Protein AF-A0A151JIK9-F1 (afdb_monomer_lite)

pLDDT: mean 85.17, std 18.05, range [31.19, 98.25]

Structure (mmCIF, N/CA/C/O backbone):
data_AF-A0A151JIK9-F1
#
_entry.id   AF-A0A151JIK9-F1
#
loop_
_atom_site.group_PDB
_atom_site.id
_atom_site.type_symbol
_atom_site.label_atom_id
_atom_site.label_alt_id
_atom_site.label_comp_id
_atom_site.label_asym_id
_atom_site.label_entity_id
_atom_site.label_seq_id
_atom_site.pdbx_PDB_ins_code
_atom_site.Cartn_x
_atom_site.Cartn_y
_atom_site.Cartn_z
_atom_site.occupancy
_atom_site.B_iso_or_equiv
_atom_site.auth_seq_id
_atom_site.auth_comp_id
_atom_site.auth_asym_id
_atom_site.auth_atom_id
_atom_site.pdbx_PDB_model_num
ATOM 1 N N . MET A 1 1 ? -12.042 2.236 7.592 1.00 96.00 1 MET A N 1
ATOM 2 C CA . MET A 1 1 ? -11.691 1.938 6.186 1.00 96.00 1 MET A CA 1
ATOM 3 C C . MET A 1 1 ? -10.244 1.478 6.072 1.00 96.00 1 MET A C 1
ATOM 5 O O . MET A 1 1 ? -9.379 2.055 6.727 1.00 96.00 1 MET A O 1
ATOM 9 N N . ASN A 1 2 ? -9.983 0.447 5.269 1.00 98.12 2 ASN A N 1
ATOM 10 C CA . ASN A 1 2 ? -8.654 -0.134 5.063 1.00 98.12 2 ASN A CA 1
ATOM 11 C C . ASN A 1 2 ? -8.070 0.315 3.721 1.00 98.12 2 ASN A C 1
ATOM 13 O O . ASN A 1 2 ? -8.796 0.429 2.735 1.00 98.12 2 ASN A O 1
ATOM 17 N N . VAL A 1 3 ? -6.765 0.573 3.676 1.00 98.25 3 VAL A N 1
ATOM 18 C CA . VAL A 1 3 ? -6.078 1.060 2.472 1.00 98.25 3 VAL A CA 1
ATOM 19 C C . VAL A 1 3 ? -4.940 0.119 2.124 1.00 98.25 3 VAL A C 1
ATOM 21 O O . VAL A 1 3 ? -4.062 -0.115 2.947 1.00 98.25 3 VAL A O 1
ATOM 24 N N . PHE A 1 4 ? -4.936 -0.374 0.891 1.00 98.06 4 PHE A N 1
ATOM 25 C CA . PHE A 1 4 ? -3.901 -1.240 0.345 1.00 98.06 4 PHE A CA 1
ATOM 26 C C . PHE A 1 4 ? -3.132 -0.475 -0.716 1.00 98.06 4 PHE A C 1
ATOM 28 O O . PHE A 1 4 ? -3.723 0.013 -1.676 1.00 98.06 4 PHE A O 1
ATOM 35 N N . LEU A 1 5 ? -1.821 -0.350 -0.548 1.00 97.12 5 LEU A N 1
ATOM 36 C CA . LEU A 1 5 ? -0.960 0.316 -1.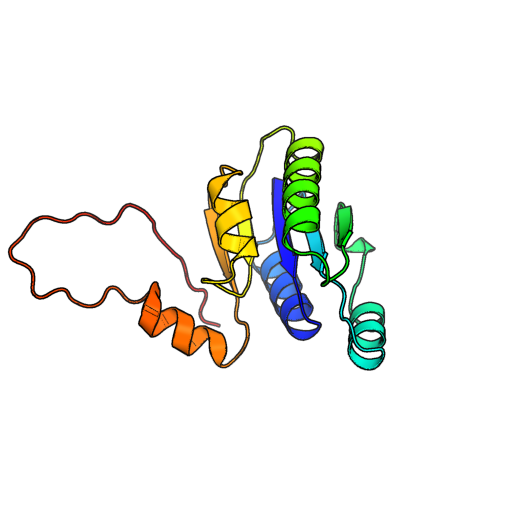512 1.00 97.12 5 LEU A CA 1
ATOM 37 C C . LEU A 1 5 ? -0.099 -0.708 -2.238 1.00 97.12 5 LEU A C 1
ATOM 39 O O . LEU A 1 5 ? 0.722 -1.385 -1.626 1.00 97.12 5 LEU A O 1
ATOM 43 N N . VAL A 1 6 ? -0.278 -0.774 -3.553 1.00 95.69 6 VAL A N 1
ATOM 44 C CA . VAL A 1 6 ? 0.368 -1.759 -4.415 1.00 95.69 6 VAL A CA 1
ATOM 45 C C . VAL A 1 6 ? 1.014 -1.058 -5.600 1.00 95.69 6 VAL A C 1
ATOM 47 O O . VAL A 1 6 ? 0.432 -0.180 -6.240 1.00 95.69 6 VAL A O 1
ATOM 50 N N . THR A 1 7 ? 2.237 -1.465 -5.907 1.00 93.31 7 THR A N 1
ATOM 51 C CA . THR A 1 7 ? 3.071 -0.902 -6.971 1.00 93.31 7 THR A CA 1
ATOM 52 C C . THR A 1 7 ? 3.628 -1.957 -7.914 1.00 93.31 7 THR A C 1
ATOM 54 O O . THR A 1 7 ? 4.365 -1.596 -8.824 1.00 93.31 7 THR A O 1
ATOM 57 N N . SER A 1 8 ? 3.315 -3.242 -7.737 1.00 92.62 8 SER A N 1
ATOM 58 C CA . SER A 1 8 ? 3.752 -4.313 -8.636 1.00 92.62 8 SER A CA 1
ATOM 59 C C . SER A 1 8 ? 2.744 -5.473 -8.664 1.00 92.62 8 SER A C 1
ATOM 61 O O . SER A 1 8 ? 1.952 -5.620 -7.731 1.00 92.62 8 SER A O 1
ATOM 63 N N . PRO A 1 9 ? 2.740 -6.301 -9.726 1.00 93.00 9 PRO A N 1
ATOM 64 C CA . PRO A 1 9 ? 1.875 -7.479 -9.821 1.00 93.00 9 PRO A CA 1
ATOM 65 C C . PRO A 1 9 ? 1.996 -8.450 -8.636 1.00 93.00 9 PRO A C 1
ATOM 67 O O . PRO A 1 9 ? 0.984 -8.939 -8.148 1.00 93.00 9 PRO A O 1
ATOM 70 N N . PHE A 1 10 ? 3.209 -8.706 -8.138 1.00 92.38 10 PHE A N 1
ATOM 71 C CA . PHE A 1 10 ? 3.405 -9.607 -6.997 1.00 92.38 10 PHE A CA 1
ATOM 72 C C . PHE A 1 10 ? 2.924 -8.988 -5.685 1.00 92.38 10 PHE A C 1
ATOM 74 O O . PHE A 1 10 ? 2.239 -9.656 -4.918 1.00 92.38 10 PHE A O 1
ATOM 81 N N . GLN A 1 11 ? 3.144 -7.684 -5.489 1.00 94.25 11 GLN A N 1
ATOM 82 C CA . GLN A 1 11 ? 2.572 -6.966 -4.348 1.00 94.25 11 GLN A CA 1
ATOM 83 C C . GLN A 1 11 ? 1.038 -7.032 -4.341 1.00 94.25 11 GLN A C 1
ATOM 85 O O . GLN A 1 11 ? 0.442 -7.069 -3.270 1.00 94.25 11 GLN A O 1
ATOM 90 N N . TYR A 1 12 ? 0.379 -7.061 -5.509 1.00 95.81 12 TYR A N 1
ATOM 91 C CA . TYR A 1 12 ? -1.076 -7.244 -5.576 1.00 95.81 12 TYR A CA 1
ATOM 92 C C . TYR A 1 12 ? -1.508 -8.599 -5.006 1.00 95.81 12 TYR A C 1
ATOM 94 O O . TYR A 1 12 ? -2.494 -8.662 -4.275 1.00 95.81 12 TYR A O 1
ATOM 102 N N . ILE A 1 13 ? -0.774 -9.668 -5.326 1.00 95.12 13 ILE A N 1
ATOM 103 C CA . ILE A 1 13 ? -1.066 -11.014 -4.823 1.00 95.12 13 ILE A CA 1
ATOM 104 C C . ILE A 1 13 ? -0.965 -11.013 -3.295 1.00 95.12 13 ILE A C 1
ATOM 106 O O . ILE A 1 13 ? -1.952 -11.331 -2.634 1.00 95.12 13 ILE A O 1
ATOM 110 N N . CYS A 1 14 ? 0.147 -10.521 -2.743 1.00 95.31 14 CYS A N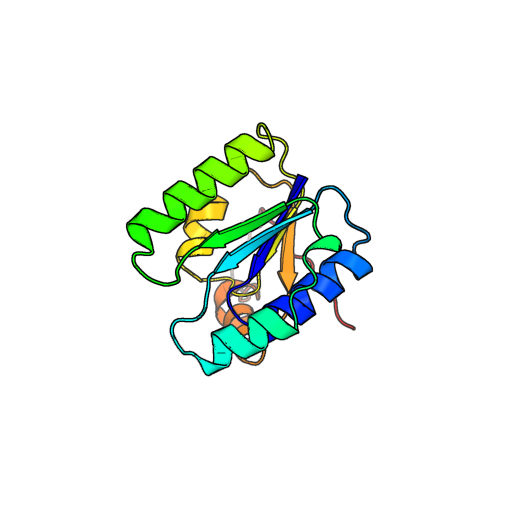 1
ATOM 111 C CA . CYS A 1 14 ? 0.340 -10.417 -1.294 1.00 95.31 14 CYS A CA 1
ATOM 112 C C . CYS A 1 14 ? -0.711 -9.515 -0.622 1.00 95.31 14 CYS A C 1
ATOM 114 O O . CYS A 1 14 ? -1.210 -9.820 0.460 1.00 95.31 14 CYS A O 1
ATOM 116 N N . ALA A 1 15 ? -1.108 -8.416 -1.269 1.00 96.56 15 ALA A N 1
ATOM 117 C CA . ALA A 1 15 ? -2.169 -7.541 -0.775 1.00 96.56 15 ALA A CA 1
ATOM 118 C C . ALA A 1 15 ? -3.532 -8.249 -0.732 1.00 96.56 15 ALA A C 1
ATOM 120 O O . ALA A 1 15 ? -4.282 -8.084 0.230 1.00 96.56 15 ALA A O 1
ATOM 121 N N . ASN A 1 16 ? -3.862 -9.042 -1.754 1.00 96.56 16 ASN A N 1
ATOM 122 C CA . ASN A 1 16 ? -5.109 -9.798 -1.785 1.00 96.56 16 ASN A CA 1
ATOM 123 C C . ASN A 1 16 ? -5.107 -10.938 -0.754 1.00 96.56 16 ASN A C 1
ATOM 125 O O . ASN A 1 16 ? -6.109 -11.149 -0.076 1.00 96.56 16 ASN A O 1
ATOM 129 N N . GLU A 1 17 ? -3.978 -11.623 -0.575 1.00 95.88 17 GLU A N 1
ATOM 130 C CA . GLU A 1 17 ? -3.796 -12.613 0.493 1.00 95.88 17 GLU A CA 1
ATOM 131 C C . GLU A 1 17 ? -3.983 -11.975 1.872 1.00 95.88 17 GLU A C 1
ATOM 133 O O . GLU A 1 17 ? -4.732 -12.498 2.695 1.00 95.88 17 GLU A O 1
ATOM 138 N N . ALA A 1 18 ? -3.392 -10.799 2.106 1.00 96.31 18 ALA A N 1
ATOM 139 C CA . ALA A 1 18 ? -3.580 -10.050 3.343 1.00 96.31 18 ALA A CA 1
ATOM 140 C C . ALA A 1 18 ? -5.051 -9.648 3.554 1.00 96.31 18 ALA A C 1
ATOM 142 O O . ALA A 1 18 ? -5.574 -9.810 4.654 1.00 96.31 18 ALA A O 1
ATOM 143 N N . ARG A 1 19 ? -5.756 -9.185 2.513 1.00 96.94 19 ARG A N 1
ATOM 144 C CA . ARG A 1 19 ? -7.196 -8.873 2.589 1.00 96.94 19 ARG A CA 1
ATOM 145 C C . ARG A 1 19 ? -8.006 -10.073 3.087 1.00 96.94 19 ARG A C 1
ATOM 147 O O . ARG A 1 19 ? -8.847 -9.920 3.973 1.00 96.94 19 ARG A O 1
ATOM 154 N N . VAL A 1 20 ? -7.734 -11.259 2.540 1.00 96.69 20 VAL A N 1
ATOM 155 C CA . VAL A 1 20 ? -8.420 -12.504 2.914 1.00 96.69 20 VAL A CA 1
ATOM 156 C C . VAL A 1 20 ? -8.022 -12.953 4.323 1.00 96.69 20 VAL A C 1
ATOM 158 O O . VAL A 1 20 ? -8.896 -13.221 5.144 1.00 96.69 20 VAL A O 1
ATOM 161 N N . ALA A 1 21 ? -6.725 -12.983 4.637 1.00 96.81 21 ALA A N 1
ATOM 162 C CA . ALA A 1 21 ? -6.204 -13.459 5.919 1.00 96.81 21 ALA A CA 1
ATOM 163 C C . ALA A 1 21 ? -6.652 -12.593 7.108 1.00 96.81 21 ALA A C 1
ATOM 165 O O . ALA A 1 21 ? -6.976 -13.116 8.171 1.00 96.81 21 ALA A O 1
ATOM 166 N N . TYR A 1 22 ? -6.705 -11.271 6.925 1.00 95.38 22 TYR A N 1
ATOM 167 C CA . TYR A 1 22 ? -7.191 -10.334 7.942 1.00 95.38 22 TYR A CA 1
ATOM 168 C C . TYR A 1 22 ? -8.711 -10.132 7.901 1.00 95.38 22 TYR A C 1
ATOM 170 O O . TYR A 1 22 ? -9.230 -9.355 8.703 1.00 95.38 22 TYR A O 1
ATOM 178 N N . GLN A 1 23 ? -9.414 -10.806 6.980 1.00 96.44 23 GLN A N 1
ATOM 179 C CA . GLN A 1 23 ? -10.867 -10.735 6.806 1.00 96.44 23 GLN A CA 1
ATOM 180 C C . GLN A 1 23 ? -11.381 -9.286 6.740 1.00 96.44 23 GLN A C 1
ATOM 182 O O . GLN A 1 23 ? -12.413 -8.943 7.321 1.00 96.44 23 GLN A O 1
ATOM 187 N N . THR A 1 24 ? -10.634 -8.402 6.071 1.00 95.31 24 THR A N 1
ATOM 188 C CA . THR A 1 24 ? -10.943 -6.971 6.094 1.00 95.31 24 THR A CA 1
ATOM 189 C C . THR A 1 24 ? -12.133 -6.632 5.205 1.00 95.31 24 THR A C 1
ATOM 191 O O . THR A 1 24 ? -12.275 -7.137 4.091 1.00 95.31 24 THR A O 1
ATOM 194 N N . GLN A 1 25 ? -12.961 -5.703 5.680 1.00 94.00 25 GLN A N 1
ATOM 195 C CA . GLN A 1 25 ? -14.075 -5.090 4.949 1.00 94.00 25 GLN A CA 1
ATOM 196 C C . GLN A 1 25 ? -13.739 -3.618 4.640 1.00 94.00 25 GLN A C 1
ATOM 198 O O . GLN A 1 25 ? -12.786 -3.074 5.203 1.00 94.00 25 GLN A O 1
ATOM 203 N N . ASP A 1 26 ? -14.497 -2.959 3.760 1.00 96.06 26 ASP A N 1
ATOM 204 C CA . ASP A 1 26 ? -14.292 -1.548 3.378 1.00 96.06 26 ASP A CA 1
ATOM 205 C C . ASP A 1 26 ? -12.859 -1.248 2.907 1.00 96.06 26 ASP A C 1
ATOM 207 O O . ASP A 1 26 ? -12.122 -0.449 3.502 1.00 96.06 26 ASP A O 1
ATOM 211 N N . ASN A 1 27 ? -12.449 -1.938 1.841 1.00 97.88 27 ASN A N 1
ATOM 212 C CA . ASN A 1 27 ? -11.080 -1.917 1.336 1.00 97.88 27 ASN A CA 1
ATOM 213 C C . ASN A 1 27 ? -10.941 -0.997 0.116 1.00 97.88 27 ASN A C 1
ATOM 215 O O . ASN A 1 27 ? -11.560 -1.237 -0.925 1.00 97.88 27 ASN A O 1
ATOM 219 N N . ILE A 1 28 ? -10.068 0.006 0.217 1.00 98.06 28 ILE A N 1
ATOM 220 C CA . ILE A 1 28 ? -9.572 0.769 -0.930 1.00 98.06 28 ILE A CA 1
ATOM 221 C C . ILE A 1 28 ? -8.262 0.144 -1.401 1.00 98.06 28 ILE A C 1
ATOM 223 O O . ILE A 1 28 ? -7.315 0.022 -0.621 1.00 98.06 28 ILE A O 1
ATOM 227 N N . LEU A 1 29 ? -8.174 -0.153 -2.694 1.00 98.25 29 LEU A N 1
ATOM 228 C CA . LEU A 1 29 ? -6.927 -0.500 -3.360 1.00 98.25 29 LEU A CA 1
ATOM 229 C C . LEU A 1 29 ? -6.369 0.715 -4.105 1.00 98.25 29 LEU A C 1
ATOM 231 O O . LEU A 1 29 ? -6.992 1.242 -5.024 1.00 98.25 29 LEU A O 1
ATOM 235 N N . ILE A 1 30 ? -5.164 1.134 -3.739 1.00 97.88 30 ILE A N 1
ATOM 236 C CA . ILE A 1 30 ? -4.371 2.131 -4.453 1.00 97.88 30 ILE A CA 1
ATOM 237 C C . ILE A 1 30 ? -3.371 1.393 -5.341 1.00 97.88 30 ILE A C 1
ATOM 239 O O . ILE A 1 30 ? -2.385 0.836 -4.856 1.00 97.88 30 ILE A O 1
ATOM 243 N N . LEU A 1 31 ? -3.612 1.421 -6.650 1.00 96.44 31 LEU A N 1
ATOM 244 C CA . LEU A 1 31 ? -2.732 0.840 -7.659 1.00 96.44 31 LEU A CA 1
ATOM 245 C C . LEU A 1 31 ? -1.846 1.918 -8.273 1.00 96.44 31 LEU A C 1
ATOM 247 O O . LEU A 1 31 ? -2.323 2.809 -8.978 1.00 96.44 31 LEU A O 1
ATOM 251 N N . ILE A 1 32 ? -0.540 1.806 -8.053 1.00 94.88 32 ILE A N 1
ATOM 252 C CA . ILE A 1 32 ? 0.452 2.575 -8.798 1.00 94.88 32 ILE A CA 1
ATOM 253 C C . ILE A 1 32 ? 0.807 1.793 -10.062 1.00 94.88 32 ILE A C 1
ATOM 255 O O . ILE A 1 32 ? 1.395 0.712 -10.002 1.00 94.88 32 ILE A O 1
ATOM 259 N N . GLU A 1 33 ? 0.430 2.334 -11.215 1.00 92.38 33 GLU A N 1
ATOM 260 C CA . GLU A 1 33 ? 0.586 1.666 -12.505 1.00 92.38 33 GLU A CA 1
ATOM 261 C C . GLU A 1 33 ? 2.055 1.427 -12.861 1.00 92.38 33 GLU A C 1
ATOM 263 O O . GLU A 1 33 ? 2.946 2.145 -12.413 1.00 92.38 33 GLU A O 1
ATOM 268 N N . GLN A 1 34 ? 2.319 0.406 -13.679 1.00 89.62 34 GLN A N 1
ATOM 269 C CA . GLN A 1 34 ? 3.653 0.167 -14.232 1.00 89.62 34 GLN A CA 1
ATOM 270 C C . GLN A 1 34 ? 3.916 1.081 -15.428 1.00 89.62 34 GLN A C 1
ATOM 272 O O . GLN A 1 34 ? 3.002 1.454 -16.160 1.00 89.62 34 GLN A O 1
ATOM 277 N N . ASP A 1 35 ? 5.179 1.430 -15.635 1.00 88.25 35 ASP A N 1
ATOM 278 C CA . ASP A 1 35 ? 5.651 2.220 -16.775 1.00 88.25 35 ASP A CA 1
ATOM 279 C C . ASP A 1 35 ? 5.907 1.374 -18.030 1.00 88.25 35 ASP A C 1
ATOM 281 O O . ASP A 1 35 ? 5.908 1.907 -19.137 1.00 88.25 35 ASP A O 1
ATOM 285 N N . ASN A 1 36 ? 6.083 0.061 -17.871 1.00 89.94 36 ASN A N 1
ATOM 286 C CA . ASN A 1 36 ? 6.351 -0.863 -18.965 1.00 89.94 36 ASN A CA 1
ATOM 287 C C . ASN A 1 36 ? 5.097 -1.674 -19.374 1.00 89.94 36 ASN A C 1
ATOM 289 O O . ASN A 1 36 ? 4.304 -2.065 -18.508 1.00 89.94 36 ASN A O 1
ATOM 293 N N . PRO A 1 37 ? 4.928 -1.992 -20.676 1.00 91.38 37 PRO A N 1
ATOM 294 C CA . PRO A 1 37 ? 3.745 -2.698 -21.180 1.00 91.38 37 PRO A CA 1
ATOM 295 C C . PRO A 1 37 ? 3.525 -4.082 -20.558 1.00 91.38 37 PRO A C 1
ATOM 297 O O . PRO A 1 37 ? 2.385 -4.480 -20.312 1.00 91.38 37 PRO A O 1
ATOM 300 N N . THR A 1 38 ? 4.605 -4.817 -20.276 1.00 92.19 38 THR A N 1
ATOM 301 C CA . THR A 1 38 ? 4.536 -6.156 -19.674 1.00 92.19 38 THR A CA 1
ATOM 302 C C . THR A 1 38 ? 3.904 -6.097 -18.289 1.00 92.19 38 THR A C 1
ATOM 304 O O . THR A 1 38 ? 2.929 -6.801 -18.026 1.00 92.19 38 THR A O 1
ATOM 307 N N . GLY A 1 39 ? 4.395 -5.205 -17.429 1.00 88.88 39 GLY A N 1
ATOM 308 C CA . GLY A 1 39 ? 3.874 -5.005 -16.084 1.00 88.88 39 GLY A CA 1
ATOM 309 C C . GLY A 1 39 ? 2.428 -4.506 -16.080 1.00 88.88 39 GLY A C 1
ATOM 310 O O . GLY A 1 39 ? 1.630 -4.949 -15.258 1.00 88.88 39 GLY A O 1
ATOM 311 N N . GLN A 1 40 ? 2.049 -3.649 -17.035 1.00 91.31 40 GLN A N 1
ATOM 312 C CA . GLN A 1 40 ? 0.655 -3.220 -17.205 1.00 91.31 40 GLN A CA 1
ATOM 313 C C . GLN A 1 40 ? -0.258 -4.391 -17.584 1.00 91.31 40 GLN A C 1
ATOM 315 O O . GLN A 1 40 ? -1.330 -4.555 -16.998 1.00 91.31 40 GLN A O 1
ATOM 320 N N . ARG A 1 41 ? 0.172 -5.235 -18.532 1.00 93.06 41 ARG A N 1
ATOM 321 C CA . ARG A 1 41 ? -0.583 -6.419 -18.961 1.00 93.06 41 ARG A CA 1
ATOM 322 C C . ARG A 1 41 ? -0.750 -7.424 -17.824 1.00 93.06 41 ARG A C 1
ATOM 324 O O . ARG A 1 41 ? -1.854 -7.916 -17.620 1.00 93.06 41 ARG A O 1
ATOM 331 N N . GLN A 1 42 ? 0.322 -7.696 -17.081 1.00 93.25 42 GLN A N 1
ATOM 332 C CA . GLN A 1 42 ? 0.301 -8.588 -15.920 1.00 93.25 42 GLN A CA 1
ATOM 333 C C . GLN A 1 42 ? -0.631 -8.061 -14.829 1.00 93.25 42 GLN A C 1
ATOM 335 O O . GLN A 1 42 ? -1.495 -8.793 -14.359 1.00 93.25 42 GLN A O 1
ATOM 340 N N . MET A 1 43 ? -0.523 -6.776 -14.481 1.00 93.44 43 MET A N 1
ATOM 341 C CA . MET A 1 43 ? -1.406 -6.158 -13.493 1.00 93.44 43 MET A CA 1
ATOM 342 C C . MET A 1 43 ? -2.875 -6.240 -13.926 1.00 93.44 43 MET A C 1
ATOM 344 O O . MET A 1 43 ? -3.732 -6.617 -13.136 1.00 93.44 43 MET A O 1
ATOM 348 N N . LYS A 1 44 ? -3.177 -5.943 -15.196 1.00 92.12 44 LYS A N 1
ATOM 349 C CA . LYS A 1 44 ? -4.542 -6.039 -15.734 1.00 92.12 44 LYS A CA 1
ATOM 350 C C . LYS A 1 44 ? -5.098 -7.466 -15.686 1.00 92.12 44 LYS A C 1
ATOM 352 O O . LYS A 1 44 ? -6.296 -7.626 -15.500 1.00 92.12 44 LYS A O 1
ATOM 357 N N . ALA A 1 45 ? -4.254 -8.479 -15.873 1.00 92.94 45 ALA A N 1
ATOM 358 C CA . ALA A 1 45 ? -4.670 -9.878 -15.817 1.00 92.94 45 ALA A CA 1
ATOM 359 C C . ALA A 1 45 ? -4.926 -10.373 -14.382 1.00 92.94 45 ALA A C 1
ATOM 361 O O . ALA A 1 45 ? -5.749 -11.262 -14.188 1.00 92.94 45 ALA A O 1
ATOM 362 N N . LEU A 1 46 ? -4.222 -9.816 -13.392 1.00 93.25 46 LEU A N 1
ATOM 363 C CA . LEU A 1 46 ? -4.308 -10.253 -11.996 1.00 93.25 46 LEU A CA 1
ATOM 364 C C . LEU A 1 46 ? -5.374 -9.510 -11.191 1.00 93.25 46 LEU A C 1
ATOM 366 O O . LEU A 1 46 ? -6.030 -10.122 -10.351 1.00 93.25 46 LEU A O 1
ATOM 370 N N . VAL A 1 47 ? -5.536 -8.202 -11.417 1.00 94.06 47 VAL A N 1
ATOM 371 C CA . VAL A 1 47 ? -6.424 -7.371 -10.597 1.00 94.06 47 VAL A CA 1
ATOM 372 C C . VAL A 1 47 ? -7.880 -7.778 -10.797 1.00 94.06 47 VAL A C 1
ATOM 374 O O . VAL A 1 47 ? -8.447 -7.614 -11.874 1.00 94.06 47 VAL A O 1
ATOM 377 N N . GLN A 1 48 ? -8.493 -8.240 -9.714 1.00 92.69 48 GLN A N 1
ATOM 378 C CA . GLN A 1 48 ? -9.911 -8.554 -9.619 1.00 92.69 48 GLN A CA 1
ATOM 379 C C . GLN A 1 48 ? -10.618 -7.371 -8.959 1.00 92.69 48 GLN A C 1
ATOM 381 O O . GLN A 1 48 ? -10.721 -7.300 -7.743 1.00 92.69 48 GLN A O 1
ATOM 386 N N . GLU A 1 49 ? -11.065 -6.386 -9.743 1.00 91.44 49 GLU A N 1
ATOM 387 C CA . GLU A 1 49 ? -11.596 -5.131 -9.175 1.00 91.44 49 GLU A CA 1
ATOM 388 C C . GLU A 1 49 ? -12.830 -5.335 -8.282 1.00 91.44 49 GLU A C 1
ATOM 390 O O . GLU A 1 49 ? -13.035 -4.563 -7.351 1.00 91.44 49 GLU A O 1
ATOM 395 N N . HIS A 1 50 ? -13.604 -6.398 -8.517 1.00 93.44 50 HIS A N 1
ATOM 396 C CA . HIS A 1 50 ? -14.795 -6.738 -7.733 1.00 93.44 50 HIS A CA 1
ATOM 397 C C . HIS A 1 50 ? -14.490 -7.179 -6.291 1.00 93.44 50 HIS A C 1
ATOM 399 O O . HIS A 1 50 ? -15.384 -7.151 -5.452 1.00 93.44 50 HIS A O 1
ATOM 405 N N . ASP A 1 51 ? -13.244 -7.560 -5.990 1.00 93.50 51 ASP A N 1
ATOM 406 C CA . ASP A 1 51 ? -12.797 -7.898 -4.631 1.00 93.50 51 ASP A CA 1
ATOM 407 C C . ASP A 1 51 ? -12.610 -6.661 -3.731 1.00 93.50 51 ASP A C 1
ATOM 409 O O . ASP A 1 51 ? -12.369 -6.784 -2.523 1.00 93.50 51 ASP A O 1
ATOM 413 N N . TRP A 1 52 ? -12.689 -5.461 -4.311 1.00 96.88 52 TRP A N 1
ATOM 414 C CA . TRP A 1 52 ? -12.362 -4.198 -3.661 1.00 96.88 52 TRP A CA 1
ATOM 415 C C . TRP A 1 52 ? -13.553 -3.242 -3.699 1.00 96.88 52 TRP A C 1
ATOM 417 O O . TRP A 1 52 ? -14.247 -3.123 -4.703 1.00 96.88 52 TRP A O 1
ATOM 427 N N . GLN A 1 53 ? -13.753 -2.484 -2.618 1.00 96.62 53 GLN A N 1
ATOM 428 C CA . GLN A 1 53 ? -14.824 -1.484 -2.562 1.00 96.62 53 GLN A CA 1
ATOM 429 C C . GLN A 1 53 ? -14.541 -0.316 -3.511 1.00 96.62 53 GLN A C 1
ATOM 431 O O . GLN A 1 53 ? -15.448 0.307 -4.065 1.00 96.62 53 GLN A O 1
ATOM 436 N N . THR A 1 54 ? -13.267 0.041 -3.657 1.00 96.94 54 THR A N 1
ATOM 437 C CA . THR A 1 54 ? -12.820 1.085 -4.573 1.00 96.94 54 THR A CA 1
ATOM 438 C C . THR A 1 54 ? -11.400 0.786 -5.022 1.00 96.94 54 THR A C 1
ATOM 440 O O . THR A 1 54 ? -10.523 0.540 -4.195 1.00 96.94 54 THR A O 1
ATOM 443 N N . VAL A 1 55 ? -11.161 0.868 -6.329 1.00 97.44 55 VAL A N 1
ATOM 444 C CA . VAL A 1 55 ? -9.825 0.788 -6.920 1.00 97.44 55 VAL A CA 1
ATOM 445 C C . VAL A 1 55 ? -9.455 2.160 -7.473 1.00 97.44 55 VAL A C 1
ATOM 447 O O . VAL A 1 55 ? -10.122 2.679 -8.365 1.00 97.44 55 VAL A O 1
ATOM 450 N N . LEU A 1 56 ? -8.385 2.758 -6.952 1.00 97.00 56 LEU A N 1
ATOM 451 C CA . LEU A 1 56 ? -7.840 4.018 -7.449 1.00 97.00 56 LEU A CA 1
ATOM 452 C C . LEU A 1 56 ? -6.511 3.760 -8.153 1.00 97.00 56 LEU A C 1
ATOM 454 O O . LEU A 1 56 ? -5.547 3.301 -7.540 1.00 97.00 56 LEU A O 1
ATOM 458 N N . ARG A 1 57 ? -6.457 4.081 -9.445 1.00 96.00 57 ARG A N 1
ATOM 459 C CA . ARG A 1 57 ? -5.271 3.906 -10.288 1.00 96.00 57 ARG A CA 1
ATOM 460 C C . ARG A 1 57 ? -4.541 5.234 -10.444 1.00 96.00 57 ARG A C 1
ATOM 462 O O . ARG A 1 57 ? -5.151 6.252 -10.765 1.00 96.00 57 ARG A O 1
ATOM 469 N N . PHE A 1 58 ? -3.231 5.222 -10.230 1.00 95.25 58 PHE A N 1
ATOM 470 C CA . PHE A 1 58 ? -2.378 6.394 -10.379 1.00 95.25 58 PHE A CA 1
ATOM 471 C C . PHE A 1 58 ? -1.121 6.054 -11.176 1.00 95.25 58 PHE A C 1
ATOM 473 O O . PHE A 1 58 ? -0.546 4.983 -10.983 1.00 95.25 58 PHE A O 1
ATOM 480 N N . PRO A 1 59 ? -0.623 6.972 -12.018 1.00 92.25 59 PRO A N 1
ATOM 481 C CA . PRO A 1 59 ? 0.595 6.718 -12.768 1.00 92.25 59 PRO A CA 1
ATOM 482 C C . PRO A 1 59 ? 1.818 6.673 -11.837 1.00 92.25 59 PRO A C 1
ATOM 484 O O . PRO A 1 59 ? 1.887 7.389 -10.833 1.00 92.25 59 PRO A O 1
ATOM 487 N N . ARG A 1 60 ? 2.829 5.868 -12.197 1.00 88.81 60 ARG A N 1
ATOM 488 C CA . ARG A 1 60 ? 4.112 5.795 -11.463 1.00 88.81 60 ARG A CA 1
ATOM 489 C C . ARG A 1 60 ? 4.871 7.118 -11.452 1.00 88.81 60 ARG A C 1
ATOM 491 O O . ARG A 1 60 ? 5.586 7.427 -10.495 1.00 88.81 60 ARG A O 1
ATOM 498 N N . ASN A 1 61 ? 4.758 7.866 -12.547 1.00 87.50 61 ASN A N 1
ATOM 499 C CA . ASN A 1 61 ? 5.505 9.094 -12.772 1.00 87.50 61 ASN A CA 1
ATOM 500 C C . ASN A 1 61 ? 4.983 10.254 -11.903 1.00 87.50 61 ASN A C 1
ATOM 502 O O . ASN A 1 61 ? 3.919 10.195 -11.294 1.00 87.50 61 ASN A O 1
ATOM 506 N N . LYS A 1 62 ? 5.770 11.334 -11.816 1.00 85.06 62 LYS A N 1
ATOM 507 C CA . LYS A 1 62 ? 5.386 12.576 -11.115 1.00 85.06 62 LYS A CA 1
ATOM 508 C C . LYS A 1 62 ? 4.979 12.366 -9.644 1.00 85.06 62 LYS A C 1
ATOM 510 O O . LYS A 1 62 ? 4.046 13.015 -9.159 1.00 85.06 62 LYS A O 1
ATOM 515 N N . ARG A 1 63 ? 5.717 11.507 -8.920 1.00 84.06 63 ARG A N 1
ATOM 516 C CA . ARG A 1 63 ? 5.448 11.116 -7.517 1.00 84.06 63 ARG A CA 1
ATOM 517 C C . ARG A 1 63 ? 5.137 12.291 -6.576 1.00 84.06 63 ARG A C 1
ATOM 519 O O . ARG A 1 63 ? 4.274 12.163 -5.718 1.00 84.06 63 ARG A O 1
ATOM 526 N N . THR A 1 64 ? 5.774 13.447 -6.771 1.00 87.50 64 THR A N 1
ATOM 527 C CA . THR A 1 64 ? 5.561 14.669 -5.970 1.00 87.50 64 THR A CA 1
ATOM 528 C C . THR A 1 64 ? 4.168 15.274 -6.129 1.00 87.50 64 THR A C 1
ATOM 530 O O . THR A 1 64 ? 3.638 15.830 -5.177 1.00 87.50 64 THR A O 1
ATOM 533 N N . SER A 1 65 ? 3.553 15.135 -7.304 1.00 90.50 65 SER A N 1
ATOM 534 C CA . SER A 1 65 ? 2.196 15.626 -7.583 1.00 90.50 65 SER A CA 1
ATOM 535 C C . SER A 1 65 ? 1.119 14.560 -7.373 1.00 90.50 65 SER A C 1
ATOM 537 O O . SER A 1 65 ? -0.017 14.885 -7.036 1.00 90.50 65 SER A O 1
ATOM 539 N N . VAL A 1 66 ? 1.472 13.285 -7.558 1.00 94.06 66 VAL A N 1
ATOM 540 C CA . VAL A 1 66 ? 0.543 12.154 -7.458 1.00 94.06 66 VAL A CA 1
ATOM 541 C C . VAL A 1 66 ? 0.263 11.792 -6.003 1.00 94.06 66 VAL A C 1
ATOM 543 O O . VAL A 1 66 ? -0.898 11.633 -5.639 1.00 94.06 66 VAL A O 1
ATOM 546 N N . THR A 1 67 ? 1.280 11.720 -5.140 1.00 95.19 67 THR A N 1
ATOM 547 C CA . THR A 1 67 ? 1.068 11.320 -3.739 1.00 95.19 67 THR A CA 1
ATOM 548 C C . THR A 1 67 ? 0.123 12.255 -2.972 1.00 95.19 67 THR A C 1
ATOM 550 O O . THR A 1 67 ? -0.762 11.745 -2.289 1.00 95.19 67 THR A O 1
ATOM 553 N N . PRO A 1 68 ? 0.192 13.595 -3.113 1.00 96.12 68 PRO A N 1
ATOM 554 C CA . PRO A 1 68 ? -0.813 14.477 -2.519 1.00 96.12 68 PRO A CA 1
ATOM 555 C C . PRO A 1 68 ? -2.240 14.214 -3.019 1.00 96.12 68 PRO A C 1
ATOM 557 O O . PRO A 1 68 ? -3.186 14.357 -2.249 1.00 96.12 68 PRO A O 1
ATOM 560 N N . LYS A 1 69 ? -2.419 13.812 -4.287 1.00 96.62 69 LYS A N 1
ATOM 561 C CA . LYS A 1 69 ? -3.738 13.431 -4.822 1.00 96.62 69 LYS A CA 1
ATOM 562 C C . LYS A 1 69 ? -4.238 12.134 -4.191 1.00 96.62 69 LYS A C 1
ATOM 564 O O . LYS A 1 69 ? -5.388 12.086 -3.779 1.00 96.62 69 LYS A O 1
ATOM 569 N N . ILE A 1 70 ? -3.363 11.135 -4.048 1.00 97.00 70 ILE A N 1
ATOM 570 C CA . ILE A 1 70 ? -3.670 9.881 -3.342 1.00 97.00 70 ILE A CA 1
ATOM 571 C C . ILE A 1 70 ? -4.165 10.181 -1.923 1.00 97.00 70 ILE A C 1
ATOM 573 O O . ILE A 1 70 ? -5.227 9.711 -1.533 1.00 97.00 70 ILE A O 1
ATOM 577 N N . ILE A 1 71 ? -3.431 11.010 -1.174 1.00 97.19 71 ILE A N 1
ATOM 578 C CA . ILE A 1 71 ? -3.793 11.397 0.198 1.00 97.19 71 ILE A CA 1
ATOM 579 C C . ILE A 1 71 ? -5.176 12.055 0.235 1.00 97.19 71 ILE A C 1
ATOM 581 O O . ILE A 1 71 ? -6.007 11.684 1.061 1.00 97.19 71 ILE A O 1
ATOM 585 N N . LYS A 1 72 ? -5.447 12.995 -0.682 1.00 97.0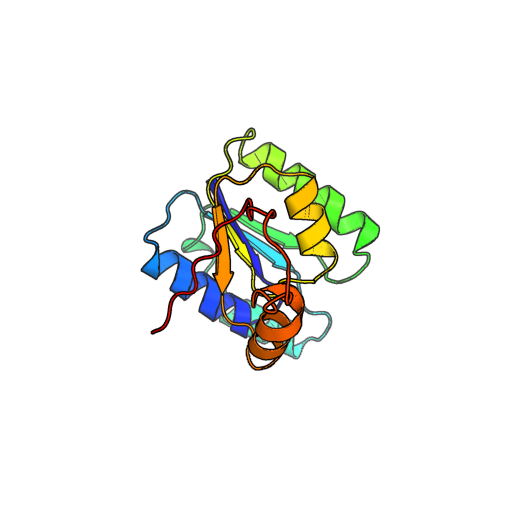6 72 LYS A N 1
ATOM 586 C CA . LYS A 1 72 ? -6.752 13.666 -0.777 1.00 97.06 72 LYS A CA 1
ATOM 587 C C . LYS A 1 72 ? -7.892 12.691 -1.067 1.00 97.06 72 LYS A C 1
ATOM 589 O O . LYS A 1 72 ? -8.931 12.793 -0.424 1.00 97.06 72 LYS A O 1
ATOM 594 N N . GLU A 1 73 ? -7.707 11.750 -1.992 1.00 97.69 73 GLU A N 1
ATOM 595 C CA . GLU A 1 73 ? -8.742 10.757 -2.305 1.00 97.69 73 GLU A CA 1
ATOM 596 C C . GLU A 1 73 ? -8.993 9.797 -1.143 1.00 97.69 73 GLU A C 1
ATOM 598 O O . GLU A 1 73 ? -10.147 9.541 -0.807 1.00 97.69 73 GLU A O 1
ATOM 603 N N . ILE A 1 74 ? -7.934 9.324 -0.477 1.00 97.38 74 ILE A N 1
ATOM 604 C CA . ILE A 1 74 ? -8.079 8.486 0.718 1.00 97.38 74 ILE A CA 1
ATOM 605 C C . ILE A 1 74 ? -8.848 9.247 1.802 1.00 97.38 74 ILE A C 1
ATOM 607 O O . ILE A 1 74 ? -9.803 8.711 2.362 1.00 97.38 74 ILE A O 1
ATOM 611 N N . GLN A 1 75 ? -8.476 10.498 2.084 1.00 96.38 75 GLN A N 1
ATOM 612 C CA . GLN A 1 75 ? -9.163 11.333 3.072 1.00 96.38 75 GLN A CA 1
ATOM 613 C C . GLN A 1 75 ? -10.643 11.537 2.719 1.00 96.38 75 GLN A C 1
ATOM 615 O O . GLN A 1 75 ? -11.505 11.432 3.590 1.00 96.38 75 GLN A O 1
ATOM 620 N N . ARG A 1 76 ? -10.944 11.806 1.442 1.00 96.31 76 ARG A N 1
ATOM 621 C CA . ARG A 1 76 ? -12.309 12.019 0.948 1.00 96.31 76 ARG A CA 1
ATOM 622 C C . ARG A 1 76 ? -13.176 10.768 1.095 1.00 96.31 76 ARG A C 1
ATOM 624 O O . ARG A 1 76 ? -14.307 10.876 1.553 1.00 96.31 76 ARG A O 1
ATOM 631 N N . LEU A 1 77 ? -12.661 9.602 0.704 1.00 96.31 77 LEU A N 1
ATOM 632 C CA . LEU A 1 77 ? -13.405 8.339 0.732 1.00 96.31 77 LEU A CA 1
ATOM 633 C C . LEU A 1 77 ? -13.576 7.794 2.151 1.00 96.31 77 LEU A C 1
ATOM 635 O O . LEU A 1 77 ? -14.642 7.296 2.494 1.00 96.31 77 LEU A O 1
ATOM 639 N N . SER A 1 78 ? -12.538 7.914 2.980 1.00 95.19 78 SER A N 1
ATOM 640 C CA . SER A 1 78 ? -12.565 7.433 4.365 1.00 95.19 78 SER A CA 1
ATOM 641 C C . SER A 1 78 ? -13.312 8.351 5.320 1.00 95.19 78 SER A C 1
ATOM 643 O O . SER A 1 78 ? -13.594 7.937 6.441 1.00 95.19 78 SER A O 1
ATOM 645 N N . GLN A 1 79 ? -13.563 9.607 4.931 1.00 92.75 79 GLN A N 1
ATOM 646 C CA . GLN A 1 79 ? -14.070 10.650 5.829 1.00 92.75 79 GLN A CA 1
ATOM 647 C C . GLN A 1 79 ? -13.231 10.764 7.122 1.00 92.75 79 GLN A C 1
ATOM 649 O O . GLN A 1 79 ? -13.742 11.078 8.194 1.00 92.75 79 GLN A O 1
ATOM 654 N N . GLY A 1 80 ? -11.927 10.472 7.032 1.00 87.31 80 GLY A N 1
ATOM 655 C CA . GLY A 1 80 ? -11.001 10.456 8.169 1.00 87.31 80 GLY A CA 1
ATOM 656 C C . GLY A 1 80 ? -11.041 9.191 9.039 1.00 87.31 80 GLY A C 1
ATOM 657 O O . GLY A 1 80 ? -10.256 9.095 9.978 1.00 87.31 80 GLY A O 1
ATOM 658 N N . GLN A 1 81 ? -11.897 8.210 8.739 1.00 94.31 81 GLN A N 1
ATOM 659 C CA . GLN A 1 81 ? -12.013 6.953 9.489 1.00 94.31 81 GLN A CA 1
ATOM 660 C C . GLN A 1 81 ? -11.111 5.862 8.894 1.00 94.31 81 GLN A C 1
ATOM 662 O O . GLN A 1 81 ? -11.542 4.994 8.122 1.00 94.31 81 GLN A O 1
ATOM 667 N N . LEU A 1 82 ? -9.827 5.909 9.247 1.00 97.50 82 LEU A N 1
ATOM 668 C CA . LEU A 1 82 ? -8.797 5.005 8.734 1.00 97.50 82 LEU A CA 1
ATOM 669 C C . LEU A 1 82 ? -8.407 3.943 9.769 1.00 97.50 82 LEU A C 1
ATOM 671 O O . LEU A 1 82 ? -7.936 4.255 10.859 1.00 97.50 82 LEU A O 1
ATOM 675 N N . GLU A 1 83 ? -8.579 2.675 9.399 1.00 97.38 83 GLU A N 1
ATOM 676 C CA . GLU A 1 83 ? -8.283 1.526 10.259 1.00 97.38 83 GLU A CA 1
ATOM 677 C C . GLU A 1 83 ? -6.857 1.036 10.013 1.00 97.38 83 GLU A C 1
ATOM 679 O O . GLU A 1 83 ? -5.967 1.296 10.822 1.00 97.38 83 GLU A O 1
ATOM 684 N N . THR A 1 84 ? -6.620 0.387 8.870 1.00 97.88 84 THR A N 1
ATOM 685 C CA . THR A 1 84 ? -5.332 -0.249 8.571 1.00 97.88 84 THR A CA 1
ATOM 686 C C . THR A 1 84 ? -4.754 0.22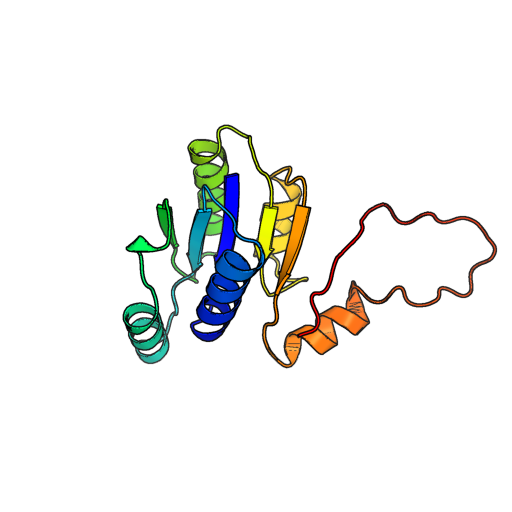8 7.244 1.00 97.88 84 THR A C 1
ATOM 688 O O . THR A 1 84 ? -5.461 0.277 6.235 1.00 97.88 84 THR A O 1
ATOM 691 N N . LEU A 1 85 ? -3.458 0.542 7.240 1.00 97.81 85 LEU A N 1
ATOM 692 C CA . LEU A 1 85 ? -2.659 0.701 6.026 1.00 97.81 85 LEU A CA 1
ATOM 693 C C . LEU A 1 85 ? -1.864 -0.581 5.760 1.00 97.81 85 LEU A C 1
ATOM 695 O O . LEU A 1 85 ? -1.032 -0.962 6.583 1.00 97.81 85 LEU A O 1
ATOM 699 N N . PHE A 1 86 ? -2.082 -1.189 4.599 1.00 97.50 86 PHE A N 1
ATOM 700 C CA . PHE A 1 86 ? -1.341 -2.334 4.075 1.00 97.50 86 PHE A CA 1
ATOM 701 C C . PHE A 1 86 ? -0.374 -1.867 2.978 1.00 97.50 86 PHE A C 1
ATOM 703 O O . PHE A 1 86 ? -0.792 -1.197 2.029 1.00 97.50 86 PHE A O 1
ATOM 710 N N . TYR A 1 87 ? 0.911 -2.199 3.101 1.00 95.56 87 TYR A N 1
ATOM 711 C CA . TYR A 1 87 ? 1.964 -1.775 2.168 1.00 95.56 87 TYR A CA 1
ATOM 712 C C . TYR A 1 87 ? 3.176 -2.719 2.217 1.00 95.56 87 TYR A C 1
ATOM 714 O O . TYR A 1 87 ? 3.363 -3.420 3.207 1.00 95.56 87 TYR A O 1
ATOM 722 N N . SER A 1 88 ? 4.000 -2.713 1.164 1.00 88.56 88 SER A N 1
ATOM 723 C CA . SER A 1 88 ? 5.116 -3.661 0.984 1.00 88.56 88 SER A CA 1
ATOM 724 C C . SER A 1 88 ? 6.518 -3.059 1.061 1.00 88.56 88 SER A C 1
ATOM 726 O O . SER A 1 88 ? 7.489 -3.778 1.240 1.00 88.56 88 SER A O 1
ATOM 728 N N . GLU A 1 89 ? 6.650 -1.734 0.952 1.00 86.56 89 GLU A N 1
ATOM 729 C CA . GLU A 1 89 ? 7.953 -1.052 1.005 1.00 86.56 89 GLU A CA 1
ATOM 730 C C . GLU A 1 89 ? 8.033 -0.181 2.267 1.00 86.56 89 GLU A C 1
ATOM 732 O O . GLU A 1 89 ? 7.379 0.865 2.339 1.00 86.56 89 GLU A O 1
ATOM 737 N N . TYR A 1 90 ? 8.819 -0.555 3.279 1.00 78.12 90 TYR A N 1
ATOM 738 C CA . TYR A 1 90 ? 8.773 0.150 4.565 1.00 78.12 90 TYR A CA 1
ATOM 739 C C . TYR A 1 90 ? 9.278 1.582 4.407 1.00 78.12 90 TYR A C 1
ATOM 741 O O . TYR A 1 90 ? 8.674 2.558 4.865 1.00 78.12 90 TYR A O 1
ATOM 749 N N . ASN A 1 91 ? 10.380 1.713 3.672 1.00 80.75 91 ASN A N 1
ATOM 750 C CA . ASN A 1 91 ? 11.107 2.961 3.581 1.00 80.75 91 ASN A CA 1
ATOM 751 C C . ASN A 1 91 ? 10.839 3.804 2.335 1.00 80.75 91 ASN A C 1
ATOM 753 O O . ASN A 1 91 ? 11.440 4.881 2.185 1.00 80.75 91 ASN A O 1
ATOM 757 N N . ALA A 1 92 ? 9.887 3.386 1.498 1.00 87.25 92 ALA A N 1
ATOM 758 C CA . ALA A 1 92 ? 9.489 4.125 0.313 1.00 87.25 92 ALA A CA 1
ATOM 759 C C . ALA A 1 92 ? 8.984 5.534 0.659 1.00 87.25 92 ALA A C 1
ATOM 761 O O . ALA A 1 92 ? 8.160 5.755 1.551 1.00 87.25 92 ALA A O 1
ATOM 762 N N . TRP A 1 93 ? 9.449 6.519 -0.114 1.00 90.50 93 TRP A N 1
ATOM 763 C CA . TRP A 1 93 ? 9.101 7.931 0.072 1.00 90.50 93 TRP A CA 1
ATOM 764 C C . TRP A 1 93 ? 7.583 8.183 0.063 1.00 90.50 93 TRP A C 1
ATOM 766 O O . TRP A 1 93 ? 7.086 8.984 0.856 1.00 90.50 93 TRP A O 1
ATOM 776 N N . ARG A 1 94 ? 6.838 7.483 -0.807 1.00 92.06 94 ARG A N 1
ATOM 777 C CA . ARG A 1 94 ? 5.373 7.601 -0.896 1.00 92.06 94 ARG A CA 1
ATOM 778 C C . ARG A 1 94 ? 4.711 7.165 0.408 1.00 92.06 94 ARG A C 1
ATOM 780 O O . ARG A 1 94 ? 3.850 7.883 0.909 1.00 92.06 94 ARG A O 1
ATOM 787 N N . ASN A 1 95 ? 5.157 6.044 0.964 1.00 91.12 95 ASN A N 1
ATOM 788 C CA . ASN A 1 95 ? 4.577 5.437 2.157 1.00 91.12 95 ASN A CA 1
ATOM 789 C C . ASN A 1 95 ? 4.821 6.356 3.351 1.00 91.12 95 ASN A C 1
ATOM 791 O O . ASN A 1 95 ? 3.876 6.726 4.037 1.00 91.12 95 ASN A O 1
ATOM 795 N N . LYS A 1 96 ? 6.045 6.883 3.490 1.00 91.44 96 LYS A N 1
ATOM 796 C CA . LYS A 1 96 ? 6.376 7.906 4.496 1.00 91.44 96 LYS A CA 1
ATOM 797 C C . LYS A 1 96 ? 5.474 9.136 4.414 1.00 91.44 96 LYS A C 1
ATOM 799 O O . LYS A 1 96 ? 5.066 9.659 5.448 1.00 91.44 96 LYS A O 1
ATOM 804 N N . LEU A 1 97 ? 5.175 9.624 3.209 1.00 94.19 97 LEU A N 1
ATOM 805 C CA . LEU A 1 97 ? 4.320 10.799 3.050 1.00 94.19 97 LEU A CA 1
ATOM 806 C C . LEU A 1 97 ? 2.854 10.486 3.386 1.00 94.19 97 LEU A C 1
ATOM 808 O O . LEU A 1 97 ? 2.225 11.277 4.077 1.00 94.19 97 LEU A O 1
ATOM 812 N N . ILE A 1 98 ? 2.334 9.335 2.954 1.00 94.62 98 ILE A N 1
ATOM 813 C CA . ILE A 1 98 ? 0.980 8.865 3.287 1.00 94.62 98 ILE A CA 1
ATOM 814 C C . ILE A 1 98 ? 0.832 8.706 4.806 1.00 94.62 98 ILE A C 1
ATOM 816 O O . ILE A 1 98 ? -0.054 9.321 5.390 1.00 94.62 98 ILE A O 1
ATOM 820 N N . ILE A 1 99 ? 1.745 7.973 5.449 1.00 93.38 99 ILE A N 1
ATOM 821 C CA . ILE A 1 99 ? 1.742 7.707 6.898 1.00 93.38 99 ILE A CA 1
ATOM 822 C C . ILE A 1 99 ? 1.797 9.009 7.710 1.00 93.38 99 ILE A C 1
ATOM 824 O O . ILE A 1 99 ? 1.126 9.137 8.725 1.00 93.38 99 ILE A O 1
ATOM 828 N N . ARG A 1 100 ? 2.568 10.009 7.262 1.00 93.31 100 ARG A N 1
ATOM 829 C CA . ARG A 1 100 ? 2.667 11.303 7.961 1.00 93.31 100 ARG A CA 1
ATOM 830 C C . ARG A 1 100 ? 1.426 12.184 7.846 1.00 93.31 100 ARG A C 1
ATOM 832 O O . ARG A 1 100 ? 1.273 13.083 8.663 1.00 93.31 100 ARG A O 1
ATOM 839 N N . ASN A 1 101 ? 0.601 11.991 6.818 1.00 96.19 101 ASN A N 1
ATOM 840 C CA . ASN A 1 101 ? -0.552 12.855 6.543 1.00 96.19 101 ASN A CA 1
ATOM 841 C C . ASN A 1 101 ? -1.895 12.195 6.874 1.00 96.19 101 ASN A C 1
ATOM 843 O O . ASN A 1 101 ? -2.915 12.876 6.842 1.00 96.19 101 ASN A O 1
ATOM 847 N N . LEU A 1 102 ? -1.908 10.894 7.165 1.00 95.94 102 LEU A N 1
ATOM 848 C CA . LEU A 1 102 ? -3.115 10.119 7.422 1.00 95.94 102 LEU A CA 1
ATOM 849 C C . LEU A 1 102 ? -2.951 9.287 8.696 1.00 95.94 102 LEU A C 1
ATOM 851 O O . LEU A 1 102 ? -2.017 8.496 8.819 1.00 95.94 102 LEU A O 1
ATOM 855 N N . SER A 1 103 ? -3.888 9.444 9.627 1.00 95.00 103 SER A N 1
ATOM 856 C CA . SER A 1 103 ? -3.844 8.808 10.946 1.00 95.00 103 SER A CA 1
ATOM 857 C C . SER A 1 103 ? -4.468 7.410 10.923 1.00 95.00 103 SER A C 1
ATOM 859 O O . SER A 1 103 ? -5.618 7.233 11.316 1.00 95.00 103 SER A O 1
ATOM 861 N N . PHE A 1 104 ? -3.718 6.413 10.452 1.00 96.44 104 PHE A N 1
ATOM 862 C CA . PHE A 1 104 ? -4.129 5.007 10.530 1.00 96.44 104 PHE A CA 1
ATOM 863 C C . PHE A 1 104 ? -3.978 4.461 11.955 1.00 96.44 104 PHE A C 1
ATOM 865 O O . PHE A 1 104 ? -2.995 4.755 12.635 1.00 96.44 104 PHE A O 1
ATOM 872 N N . LYS A 1 105 ? -4.919 3.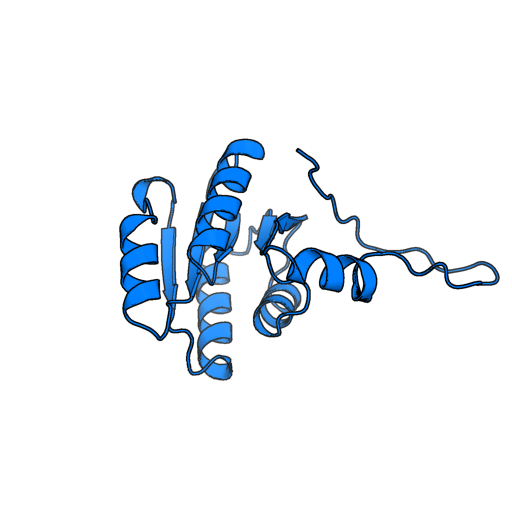622 12.402 1.00 96.31 105 LYS A N 1
ATOM 873 C CA . LYS A 1 105 ? -4.821 2.931 13.702 1.00 96.31 105 LYS A CA 1
ATOM 874 C C . LYS A 1 105 ? -3.798 1.797 13.680 1.00 96.31 105 LYS A C 1
ATOM 876 O O . LYS A 1 105 ? -3.195 1.491 14.706 1.00 96.31 105 LYS A O 1
ATOM 881 N N . LYS A 1 106 ? -3.620 1.162 12.520 1.00 94.94 106 LYS A N 1
ATOM 882 C CA . LYS A 1 106 ? -2.735 0.014 12.331 1.00 94.94 106 LYS A CA 1
ATOM 883 C C . LYS A 1 106 ? -1.958 0.115 11.023 1.00 94.94 106 LYS A C 1
ATOM 885 O O . LYS A 1 106 ? -2.465 0.571 10.000 1.00 94.94 106 LYS A O 1
ATOM 890 N N . HIS A 1 107 ? -0.732 -0.387 11.056 1.00 94.00 107 HIS A N 1
ATOM 891 C CA . HIS A 1 107 ? 0.114 -0.577 9.888 1.00 94.00 107 HIS A CA 1
ATOM 892 C C . HIS A 1 107 ? 0.410 -2.069 9.746 1.00 94.00 107 HIS A C 1
ATOM 894 O O . HIS A 1 107 ? 0.848 -2.701 10.705 1.00 94.00 107 HIS A O 1
ATOM 900 N N . VAL A 1 108 ? 0.150 -2.627 8.567 1.00 93.25 108 VAL A N 1
ATOM 901 C CA . VAL A 1 108 ? 0.495 -4.007 8.217 1.00 93.25 108 VAL A CA 1
ATOM 902 C C . VAL A 1 108 ? 1.460 -3.969 7.046 1.00 93.25 108 VAL A C 1
ATOM 904 O O . VAL A 1 108 ? 1.182 -3.368 6.008 1.00 93.25 108 VAL A O 1
ATOM 907 N N . PHE A 1 109 ? 2.603 -4.607 7.250 1.00 90.44 109 PHE A N 1
ATOM 908 C CA . PHE A 1 109 ? 3.659 -4.726 6.264 1.00 90.44 109 PHE A CA 1
ATOM 909 C C . PHE A 1 109 ? 3.615 -6.134 5.674 1.00 90.44 109 PHE A C 1
ATOM 911 O O . PHE A 1 109 ? 3.703 -7.104 6.427 1.00 90.44 109 PHE A O 1
ATOM 918 N N . PHE A 1 110 ? 3.414 -6.244 4.362 1.00 90.19 110 PHE A N 1
ATOM 919 C CA . PHE A 1 110 ? 3.410 -7.528 3.656 1.00 90.19 110 PHE A CA 1
ATOM 920 C C . PHE A 1 110 ? 4.656 -7.674 2.781 1.00 90.19 110 PHE A C 1
ATOM 922 O O . PHE A 1 110 ? 5.317 -6.687 2.468 1.00 90.19 110 PHE A O 1
ATOM 929 N N . ASP A 1 111 ? 4.989 -8.913 2.431 1.00 86.94 111 ASP A N 1
ATOM 930 C CA . ASP A 1 111 ? 6.228 -9.241 1.727 1.00 86.94 11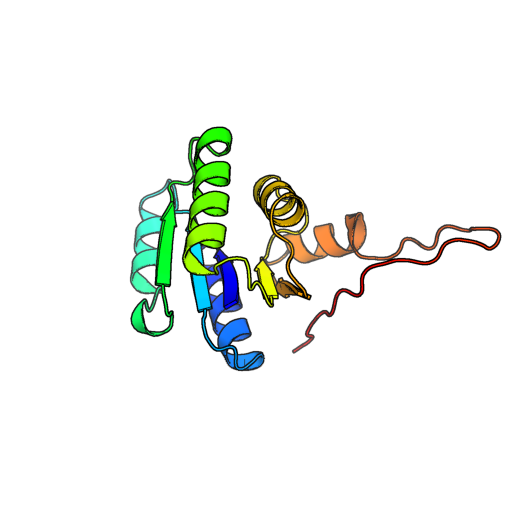1 ASP A CA 1
ATOM 931 C C . ASP A 1 111 ? 6.314 -8.581 0.334 1.00 86.94 111 ASP A C 1
ATOM 933 O O . ASP A 1 111 ? 5.323 -8.478 -0.391 1.00 86.94 111 ASP A O 1
ATOM 937 N N . ASP A 1 112 ? 7.515 -8.129 -0.027 1.00 82.81 112 ASP A N 1
ATOM 938 C CA . ASP A 1 112 ? 7.890 -7.552 -1.329 1.00 82.81 112 ASP A CA 1
ATOM 939 C C . ASP A 1 112 ? 9.053 -8.332 -1.969 1.00 82.81 112 ASP A C 1
ATOM 941 O O . ASP A 1 112 ? 9.764 -7.844 -2.854 1.00 82.81 112 ASP A O 1
ATOM 945 N N . GLY A 1 113 ? 9.300 -9.546 -1.473 1.00 83.88 113 GLY A N 1
ATOM 946 C CA . GLY A 1 113 ? 10.458 -10.358 -1.800 1.00 83.88 113 GLY A CA 1
ATOM 947 C C . GLY A 1 113 ? 11.706 -9.950 -1.016 1.00 83.88 113 GLY A C 1
ATOM 948 O O . GLY A 1 113 ? 11.661 -9.544 0.141 1.00 83.88 113 GLY A O 1
ATOM 949 N N . THR A 1 114 ? 12.880 -10.061 -1.639 1.00 80.19 114 THR A N 1
ATOM 950 C CA . THR A 1 114 ? 14.164 -9.907 -0.928 1.00 80.19 114 THR A CA 1
ATOM 951 C C . THR A 1 114 ? 14.365 -8.528 -0.296 1.00 80.19 114 THR A C 1
ATOM 953 O O . THR A 1 114 ? 15.088 -8.423 0.693 1.00 80.19 114 THR A O 1
ATOM 956 N N . MET A 1 115 ? 13.703 -7.483 -0.811 1.00 79.88 115 MET A N 1
ATOM 957 C CA . MET A 1 115 ? 13.751 -6.137 -0.228 1.00 79.88 115 MET A CA 1
ATOM 958 C C . MET A 1 115 ? 13.209 -6.104 1.205 1.00 79.88 115 MET A C 1
ATOM 960 O O . MET A 1 115 ? 13.725 -5.365 2.039 1.00 79.88 115 MET A O 1
ATOM 964 N N . THR A 1 116 ? 12.239 -6.963 1.521 1.00 80.06 116 THR A N 1
ATOM 965 C CA . THR A 1 116 ? 11.647 -7.092 2.856 1.00 80.06 116 THR A CA 1
ATOM 966 C C . THR A 1 116 ? 12.684 -7.493 3.905 1.00 80.06 116 THR A C 1
ATOM 968 O O . THR A 1 116 ? 12.625 -6.997 5.029 1.00 80.06 116 THR A O 1
ATOM 971 N N . PHE A 1 117 ? 13.682 -8.314 3.552 1.00 78.19 117 PHE A N 1
ATOM 972 C CA . PHE A 1 117 ? 14.783 -8.642 4.465 1.00 78.19 117 PHE A CA 1
ATOM 973 C C . PHE A 1 117 ? 15.645 -7.418 4.781 1.00 78.19 117 PHE A C 1
ATOM 975 O O . PHE A 1 117 ? 15.955 -7.179 5.946 1.00 78.19 117 PHE A O 1
ATOM 982 N N . PHE A 1 118 ? 16.005 -6.626 3.768 1.00 78.44 118 PHE A N 1
ATOM 983 C CA . PHE A 1 118 ? 16.772 -5.395 3.980 1.00 78.44 118 PHE A CA 1
ATOM 984 C C . PHE A 1 118 ? 15.981 -4.395 4.830 1.00 78.44 118 PHE A C 1
ATOM 986 O O . PHE A 1 118 ? 16.500 -3.902 5.829 1.00 78.44 118 PHE A O 1
ATOM 993 N N . ASP A 1 119 ? 14.701 -4.176 4.507 1.00 77.00 119 ASP A N 1
ATOM 994 C CA . ASP A 1 119 ? 13.810 -3.313 5.291 1.00 77.00 119 ASP A CA 1
ATOM 995 C C . ASP A 1 119 ? 13.705 -3.780 6.752 1.00 77.00 119 ASP A C 1
ATOM 997 O O . ASP A 1 119 ? 13.727 -2.951 7.669 1.00 77.00 119 ASP A O 1
ATOM 1001 N N . TYR A 1 120 ? 13.640 -5.097 6.983 1.00 78.44 120 TYR A N 1
ATOM 1002 C CA . TYR A 1 120 ? 13.642 -5.666 8.326 1.00 78.44 120 TYR A CA 1
ATOM 1003 C C . TYR A 1 120 ? 14.915 -5.285 9.089 1.00 78.44 120 TYR A C 1
ATOM 1005 O O . TYR A 1 120 ? 14.818 -4.609 10.109 1.00 78.44 120 TYR A O 1
ATOM 1013 N N . TYR A 1 121 ? 16.099 -5.642 8.590 1.00 78.00 121 TYR A N 1
ATOM 1014 C CA . TYR A 1 121 ? 17.363 -5.416 9.305 1.00 78.00 121 TYR A CA 1
ATOM 1015 C C . TYR A 1 121 ? 17.731 -3.935 9.465 1.00 78.00 121 TYR A C 1
ATOM 1017 O O . TYR A 1 121 ? 18.310 -3.524 10.476 1.00 78.00 121 TYR A O 1
ATOM 1025 N N . ASP A 1 122 ? 17.398 -3.103 8.481 1.00 78.12 122 ASP A N 1
ATOM 1026 C CA . ASP A 1 122 ? 17.810 -1.705 8.494 1.00 78.12 122 ASP A CA 1
ATOM 1027 C C . ASP A 1 122 ? 16.868 -0.805 9.295 1.00 78.12 122 ASP A C 1
ATOM 1029 O O . ASP A 1 122 ? 17.304 0.237 9.810 1.00 78.12 122 ASP A O 1
ATOM 1033 N N . HIS A 1 123 ? 15.582 -1.162 9.391 1.00 74.00 123 HIS A N 1
ATOM 1034 C CA . HIS A 1 123 ? 14.550 -0.225 9.843 1.00 74.00 123 HIS A CA 1
ATOM 1035 C C . HIS A 1 123 ? 13.545 -0.774 10.853 1.00 74.00 123 HIS A C 1
ATOM 1037 O O . HIS A 1 123 ? 12.896 0.038 11.519 1.00 74.00 123 HIS A O 1
ATOM 1043 N N . ILE A 1 124 ? 13.399 -2.095 10.967 1.00 72.88 124 ILE A N 1
ATOM 1044 C CA . ILE A 1 124 ? 12.351 -2.709 11.791 1.00 72.88 124 ILE A CA 1
ATOM 1045 C C . ILE A 1 124 ? 12.938 -3.508 12.950 1.00 72.88 124 ILE A C 1
ATOM 1047 O O . ILE A 1 124 ? 12.446 -3.398 14.075 1.00 72.88 124 ILE A O 1
ATOM 1051 N N . GLU A 1 125 ? 13.997 -4.278 12.705 1.00 78.25 125 GLU A N 1
ATOM 1052 C CA . GLU A 1 125 ? 14.760 -4.920 13.757 1.00 78.25 125 GLU A CA 1
ATOM 1053 C C . GLU A 1 125 ? 15.245 -3.831 14.706 1.00 78.25 125 GLU A C 1
ATOM 1055 O O . GLU A 1 125 ? 15.929 -2.872 14.327 1.00 78.25 125 GLU A O 1
ATOM 1060 N N . THR A 1 126 ? 14.840 -3.964 15.967 1.00 68.56 126 THR A N 1
ATOM 1061 C CA . THR A 1 126 ? 15.391 -3.122 17.012 1.00 68.56 126 THR A CA 1
ATOM 1062 C C . THR A 1 126 ? 16.844 -3.532 17.121 1.00 68.56 126 THR A C 1
ATOM 1064 O O . THR A 1 126 ? 17.151 -4.535 17.757 1.00 68.56 126 THR A O 1
ATOM 1067 N N . LYS A 1 127 ? 17.737 -2.783 16.464 1.00 60.16 127 LYS A N 1
ATOM 1068 C CA . LYS A 1 127 ? 19.168 -2.891 16.730 1.00 60.16 127 LYS A CA 1
ATOM 1069 C C . LYS A 1 127 ? 19.275 -2.772 18.235 1.00 60.16 127 LYS A C 1
ATOM 1071 O O . LYS A 1 127 ? 18.842 -1.743 18.765 1.00 60.16 127 LYS A O 1
ATOM 1076 N N . GLU A 1 128 ? 19.747 -3.823 18.908 1.00 49.84 128 GLU A N 1
ATOM 1077 C CA . GLU A 1 128 ? 20.097 -3.738 20.316 1.00 49.84 128 GLU A CA 1
ATOM 1078 C C . GLU A 1 128 ? 21.098 -2.603 20.412 1.00 49.84 128 GLU A C 1
ATOM 1080 O O . GLU A 1 128 ? 22.294 -2.710 20.141 1.00 49.84 128 GLU A O 1
ATOM 1085 N N . ARG A 1 129 ? 20.562 -1.434 20.721 1.00 44.62 129 ARG A N 1
ATOM 1086 C CA . ARG A 1 129 ? 21.344 -0.329 21.176 1.00 44.62 129 ARG A CA 1
ATOM 1087 C C . ARG A 1 129 ? 21.820 -0.874 22.510 1.00 44.62 129 ARG A C 1
ATOM 1089 O O . ARG A 1 129 ? 21.015 -1.013 23.425 1.00 44.62 129 ARG A O 1
ATOM 1096 N N . LEU A 1 130 ? 23.095 -1.250 22.587 1.00 43.72 130 LEU A N 1
ATOM 1097 C CA . LEU A 1 130 ? 23.839 -1.223 23.838 1.00 43.72 130 LEU A CA 1
ATOM 1098 C C . LEU A 1 130 ? 23.488 0.117 24.493 1.00 43.72 130 LEU A C 1
ATOM 1100 O O . LEU A 1 130 ? 24.005 1.166 24.111 1.00 43.72 130 LEU A O 1
ATOM 1104 N N . LEU A 1 131 ? 22.491 0.111 25.366 1.00 42.47 131 LEU A N 1
ATOM 1105 C CA . LEU A 1 131 ? 21.972 1.301 25.996 1.00 42.47 131 LEU A CA 1
ATOM 1106 C C . LEU A 1 131 ? 21.727 0.984 27.451 1.00 42.47 131 LEU A C 1
ATOM 1108 O O . LEU A 1 131 ? 20.792 0.275 27.823 1.00 42.47 131 LEU A O 1
ATOM 1112 N N . SER A 1 132 ? 22.542 1.648 28.258 1.00 40.72 132 SER A N 1
ATOM 1113 C CA . SER A 1 132 ? 22.106 2.276 29.492 1.00 40.72 132 SER A CA 1
ATOM 1114 C C . SER A 1 132 ? 20.616 2.670 29.437 1.00 40.72 132 SER A C 1
ATOM 1116 O O . SER A 1 132 ? 20.135 3.198 28.428 1.00 40.72 132 SER A O 1
ATOM 1118 N N . PRO A 1 133 ? 19.868 2.415 30.516 1.00 43.06 133 PRO A N 1
ATOM 1119 C CA . PRO A 1 133 ? 18.427 2.232 30.460 1.00 43.06 133 PRO A CA 1
ATOM 1120 C C . PRO A 1 133 ? 17.696 3.568 30.344 1.00 43.06 133 PRO A C 1
ATOM 1122 O O . PRO A 1 133 ? 17.757 4.371 31.271 1.00 43.06 133 PRO A O 1
ATOM 1125 N N . SER A 1 134 ? 16.995 3.802 29.226 1.00 45.44 134 SER A N 1
ATOM 1126 C CA . SER A 1 134 ? 15.710 4.540 29.151 1.00 45.44 134 SER A CA 1
ATOM 1127 C C . SER A 1 134 ? 15.324 4.903 27.707 1.00 45.44 134 SER A C 1
ATOM 1129 O O . SER A 1 134 ? 15.467 6.042 27.280 1.00 45.44 134 SER A O 1
ATOM 1131 N N . PHE A 1 135 ? 14.758 3.962 26.945 1.00 38.31 135 PHE A N 1
ATOM 1132 C CA . PHE A 1 135 ? 13.958 4.302 25.757 1.00 38.31 135 PHE A CA 1
ATOM 1133 C C . PHE A 1 135 ? 12.814 3.293 25.580 1.00 38.31 135 PHE A C 1
ATOM 1135 O O . PHE A 1 135 ? 13.051 2.093 25.516 1.00 38.31 135 PHE A O 1
ATOM 1142 N N . HIS A 1 136 ? 11.572 3.784 25.523 1.00 39.56 136 HIS A N 1
ATOM 1143 C CA . HIS A 1 136 ? 10.367 2.990 25.240 1.00 39.56 136 HIS A CA 1
ATOM 1144 C C . HIS A 1 136 ? 9.958 3.181 23.763 1.00 39.56 136 HIS A C 1
ATOM 1146 O O . HIS A 1 136 ? 9.746 4.332 23.363 1.00 39.56 136 HIS A O 1
ATOM 1152 N N . PRO A 1 137 ? 9.803 2.123 22.943 1.00 45.19 137 PRO A N 1
ATOM 1153 C CA . PRO A 1 137 ? 9.306 2.249 21.571 1.00 45.19 137 PRO A CA 1
ATOM 1154 C C . PRO A 1 137 ? 7.783 2.477 21.541 1.00 45.19 137 PRO A C 1
ATOM 1156 O O . PRO A 1 137 ? 7.049 1.887 22.329 1.00 45.19 137 PRO A O 1
ATOM 1159 N N . ARG A 1 138 ? 7.296 3.323 20.617 1.00 42.47 138 ARG A N 1
ATOM 1160 C CA . ARG A 1 138 ? 5.872 3.720 20.501 1.00 42.47 138 ARG A CA 1
ATOM 1161 C C . ARG A 1 138 ? 5.048 3.003 19.423 1.00 42.47 138 ARG A C 1
ATOM 1163 O O . ARG A 1 138 ? 3.885 3.354 19.266 1.00 42.47 138 ARG A O 1
ATOM 1170 N N . HIS A 1 139 ? 5.575 2.018 18.698 1.00 44.09 139 HIS A N 1
ATOM 1171 C CA . HIS A 1 139 ? 4.801 1.354 17.639 1.00 44.09 139 HIS A CA 1
ATOM 1172 C C . HIS A 1 139 ? 5.070 -0.152 17.594 1.00 44.09 139 HIS A C 1
ATOM 1174 O O . HIS A 1 139 ? 6.218 -0.571 17.479 1.00 44.09 139 HIS A O 1
ATOM 1180 N N . SER A 1 140 ? 4.005 -0.954 17.681 1.00 39.59 140 SER A N 1
ATOM 1181 C CA . SER A 1 140 ? 4.036 -2.398 17.456 1.00 39.59 140 SER A CA 1
ATOM 1182 C C . SER A 1 140 ? 3.801 -2.691 15.970 1.00 39.59 140 SER A C 1
ATOM 1184 O O . SER A 1 140 ? 2.770 -2.329 15.406 1.00 39.59 140 SER A O 1
ATOM 1186 N N . ILE A 1 141 ? 4.774 -3.337 15.327 1.00 47.72 141 ILE A N 1
ATOM 1187 C CA . ILE A 1 141 ? 4.650 -3.887 13.971 1.00 47.72 141 ILE A CA 1
ATOM 1188 C C . ILE A 1 141 ? 4.432 -5.393 14.127 1.00 47.72 141 ILE A C 1
ATOM 1190 O O . ILE A 1 141 ? 5.219 -6.069 14.787 1.00 47.72 141 ILE A O 1
ATOM 1194 N N . THR A 1 142 ? 3.352 -5.921 13.552 1.00 42.94 142 THR A N 1
ATOM 1195 C CA . THR A 1 142 ? 3.077 -7.364 13.533 1.00 42.94 142 THR A CA 1
ATOM 1196 C C . THR A 1 142 ? 3.486 -7.927 12.179 1.00 42.94 142 THR A C 1
ATOM 1198 O O . THR A 1 142 ? 2.909 -7.539 11.166 1.00 42.94 142 THR A O 1
ATOM 1201 N N . PHE A 1 143 ? 4.450 -8.848 12.170 1.00 41.00 143 PHE A N 1
ATOM 1202 C CA . PHE A 1 143 ? 4.734 -9.700 11.016 1.00 41.00 143 PHE A CA 1
ATOM 1203 C C . PHE A 1 143 ? 3.883 -10.960 11.096 1.00 41.00 143 PHE A C 1
ATOM 1205 O O . PHE A 1 143 ? 3.858 -11.627 12.131 1.00 41.00 143 PHE A O 1
ATOM 1212 N N . THR A 1 144 ? 3.225 -11.310 10.000 1.00 37.66 144 THR A N 1
ATOM 1213 C CA . THR A 1 144 ? 2.586 -12.618 9.847 1.00 37.66 144 THR A CA 1
ATOM 1214 C C . THR A 1 144 ? 3.616 -13.557 9.234 1.00 37.66 144 THR A C 1
ATOM 1216 O O . THR A 1 144 ? 4.058 -13.337 8.110 1.00 37.66 144 THR A O 1
ATOM 1219 N N . ARG A 1 145 ? 4.042 -14.579 9.980 1.00 31.19 145 ARG A N 1
ATOM 1220 C CA . ARG A 1 145 ? 4.737 -15.734 9.399 1.00 31.19 145 ARG A CA 1
ATOM 1221 C C . ARG A 1 145 ? 3.670 -16.735 8.955 1.00 31.19 145 ARG A C 1
ATOM 1223 O O . ARG A 1 145 ? 2.768 -17.016 9.744 1.00 31.19 145 ARG A O 1
ATOM 1230 N N . HIS A 1 146 ? 3.758 -17.192 7.708 1.00 34.59 146 HIS A N 1
ATOM 1231 C CA . HIS A 1 146 ? 3.014 -18.353 7.218 1.00 34.59 146 HIS A CA 1
ATOM 1232 C C . HIS A 1 146 ? 3.574 -19.641 7.823 1.00 34.59 146 HIS A C 1
ATOM 1234 O O . HIS A 1 146 ? 4.807 -19.689 8.049 1.00 34.59 146 HIS A O 1
#

Secondary structure (DSSP, 8-state):
-EEEEE-SHHHHHHHHHHHHHTT--SEEEEEE--SSHHHHHHHHHH--GGGSSEEEEE-SS-HHHHHHHHHHHHHHHHTT---EEEES-SS-HHHHHHHHHS--SEEEE--BTHHHHHHIIIIIS-------S------PPPP---

Foldseek 3Di:
DEEEEDEFLVSVVQSVVCCVVVVDDQYEYEYAADPDPVRNVSNVVRDPPVSHPYYHYDYNPPLVVGLVVVLVVCCVSCVLVAEEYEYAQPPDPSVVVSPVSHDYPYYAYTHPPPNSVVCCVPPPPPPPPPDDDDDDDDDDYDDDDD

Radius of gyration: 15.99 Å; chains: 1; bounding box: 39×34×52 Å

Sequence (146 aa):
MNVFLVTSPFQYICANEARVAYQTQDNILILIEQDNPTGQRQMKALVQEHDWQTVLRFPRNKRTSVTPKIIKEIQRLSQGQLETLFYSEYNAWRNKLIIRNLSFKKHVFFDDGTMTFFDYYDHIETKERLLSPSFHPRHSITFTRH

Organism: NCBI:txid1763883